Protein AF-A0A920PHB5-F1 (afdb_monomer)

Structure (mmCIF, N/CA/C/O backbone):
data_AF-A0A920PHB5-F1
#
_entry.id   AF-A0A920PHB5-F1
#
loop_
_atom_site.group_PDB
_atom_site.id
_atom_site.type_symbol
_atom_site.label_atom_id
_atom_site.label_alt_id
_atom_site.label_comp_id
_atom_site.label_asym_id
_atom_site.label_entity_id
_atom_site.label_seq_id
_atom_site.pdbx_PDB_ins_code
_atom_site.Cartn_x
_atom_site.Cartn_y
_atom_site.Cartn_z
_atom_site.occupancy
_atom_site.B_iso_or_equiv
_atom_site.auth_seq_id
_atom_site.auth_comp_id
_atom_site.auth_asym_id
_atom_site.auth_atom_id
_atom_site.pdbx_PDB_model_num
ATOM 1 N N . MET A 1 1 ? 15.169 2.223 1.334 1.00 72.50 1 MET A N 1
ATOM 2 C CA . MET A 1 1 ? 14.724 2.216 2.744 1.00 72.50 1 MET A CA 1
ATOM 3 C C . MET A 1 1 ? 14.924 0.821 3.294 1.00 72.50 1 MET A C 1
ATOM 5 O O . MET A 1 1 ? 14.685 -0.127 2.557 1.00 72.50 1 MET A O 1
ATOM 9 N N . ASP A 1 2 ? 15.399 0.707 4.528 1.00 89.69 2 ASP A N 1
ATOM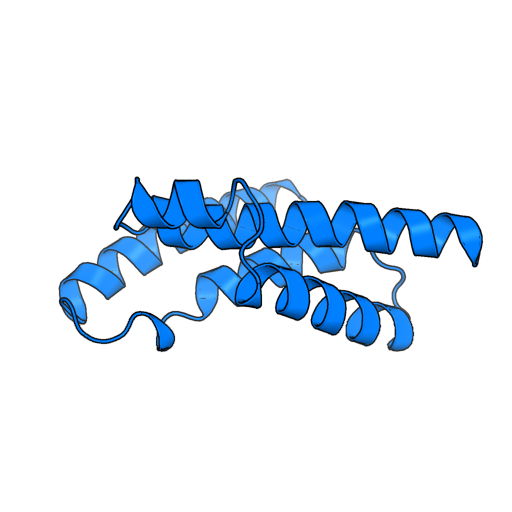 10 C CA . ASP A 1 2 ? 15.592 -0.584 5.184 1.00 89.69 2 ASP A CA 1
ATOM 11 C C . ASP A 1 2 ? 14.241 -1.293 5.427 1.00 89.69 2 ASP A C 1
ATOM 13 O O . ASP A 1 2 ? 13.251 -0.649 5.784 1.00 89.69 2 ASP A O 1
ATOM 17 N N . PHE A 1 3 ? 14.177 -2.605 5.181 1.00 89.12 3 PHE A N 1
ATOM 18 C CA . PHE A 1 3 ? 12.924 -3.368 5.263 1.00 89.12 3 PHE A CA 1
ATOM 19 C C . PHE A 1 3 ? 12.439 -3.544 6.709 1.00 89.12 3 PHE A C 1
ATOM 21 O O . PHE A 1 3 ? 11.234 -3.531 6.959 1.00 89.12 3 PHE A O 1
ATOM 28 N N . LEU A 1 4 ? 13.357 -3.639 7.678 1.00 92.69 4 LEU A N 1
ATOM 29 C CA . LEU A 1 4 ? 13.009 -3.706 9.097 1.00 92.69 4 LEU A CA 1
ATOM 30 C C . LEU A 1 4 ? 12.371 -2.391 9.553 1.00 92.69 4 LEU A C 1
ATOM 32 O O . LEU A 1 4 ? 11.370 -2.412 10.269 1.00 92.69 4 LEU A O 1
ATOM 36 N N . LEU A 1 5 ? 12.901 -1.255 9.087 1.00 93.19 5 LEU A N 1
ATOM 37 C CA . LEU A 1 5 ? 12.297 0.051 9.346 1.00 93.19 5 LEU A CA 1
ATOM 38 C C . LEU A 1 5 ? 10.863 0.130 8.801 1.00 93.19 5 LEU A C 1
ATOM 40 O O . LEU A 1 5 ? 9.985 0.641 9.487 1.00 93.19 5 LEU A O 1
ATOM 44 N N . LEU A 1 6 ? 10.600 -0.406 7.607 1.00 92.94 6 LEU A N 1
ATOM 45 C CA . LEU A 1 6 ? 9.253 -0.422 7.032 1.00 92.94 6 LEU A CA 1
ATOM 46 C C . LEU A 1 6 ? 8.275 -1.270 7.861 1.00 92.94 6 LEU A C 1
ATOM 48 O O . LEU A 1 6 ? 7.163 -0.822 8.131 1.00 92.94 6 LEU A O 1
ATOM 52 N N . ILE A 1 7 ? 8.688 -2.462 8.303 1.00 92.31 7 ILE A N 1
ATOM 53 C CA . ILE A 1 7 ? 7.867 -3.302 9.192 1.00 92.31 7 ILE A CA 1
ATOM 54 C C . ILE A 1 7 ? 7.570 -2.557 10.496 1.00 92.31 7 ILE A C 1
ATOM 56 O O . ILE A 1 7 ? 6.425 -2.531 10.946 1.00 92.31 7 ILE A O 1
ATOM 60 N N . LEU A 1 8 ? 8.582 -1.915 11.083 1.00 95.19 8 LEU A N 1
ATOM 61 C CA . LEU A 1 8 ? 8.410 -1.131 12.301 1.00 95.19 8 LEU A CA 1
ATOM 62 C C . LEU A 1 8 ? 7.421 0.022 12.089 1.00 95.19 8 LEU A C 1
ATOM 64 O O . LEU A 1 8 ? 6.540 0.227 12.920 1.00 95.19 8 LEU A O 1
ATOM 68 N N . LEU A 1 9 ? 7.520 0.738 10.968 1.00 94.94 9 LEU A N 1
ATOM 69 C CA . LEU A 1 9 ? 6.585 1.805 10.617 1.00 94.94 9 LEU A CA 1
ATOM 70 C C . LEU A 1 9 ? 5.159 1.283 10.411 1.00 94.94 9 LEU A C 1
ATOM 72 O O . LEU A 1 9 ? 4.232 1.934 10.871 1.00 94.94 9 LEU A O 1
ATOM 76 N N . LEU A 1 10 ? 4.962 0.106 9.808 1.00 93.50 10 LEU A N 1
ATOM 77 C CA . LEU A 1 10 ? 3.641 -0.532 9.701 1.00 93.50 10 LEU A CA 1
ATOM 78 C C . LEU A 1 10 ? 3.063 -0.890 11.079 1.00 93.50 10 LEU A C 1
ATOM 80 O O . LEU A 1 10 ? 1.879 -0.663 11.336 1.00 93.50 10 LEU A O 1
ATOM 84 N N . MET A 1 11 ? 3.891 -1.393 12.000 1.00 94.31 11 MET A N 1
ATOM 85 C CA . MET A 1 11 ? 3.467 -1.683 13.376 1.00 94.31 11 MET A CA 1
ATOM 86 C C . MET A 1 11 ? 3.089 -0.406 14.138 1.00 94.31 11 MET A C 1
ATOM 88 O O . MET A 1 11 ? 2.027 -0.348 14.760 1.00 94.31 11 MET A O 1
ATOM 92 N N . ILE A 1 12 ? 3.932 0.629 14.065 1.00 95.38 12 ILE A N 1
ATOM 93 C CA . ILE A 1 12 ? 3.673 1.932 14.691 1.00 95.38 12 ILE A CA 1
ATOM 94 C C . ILE A 1 12 ? 2.446 2.593 14.054 1.00 95.38 12 ILE A C 1
ATOM 96 O O . ILE A 1 12 ? 1.581 3.090 14.770 1.00 95.38 12 ILE A O 1
ATOM 100 N N . GLY A 1 13 ? 2.331 2.548 12.728 1.00 93.44 13 GLY A N 1
ATOM 101 C CA . GLY A 1 13 ? 1.195 3.060 11.968 1.00 93.44 13 GLY A CA 1
ATOM 102 C C . GLY A 1 13 ? -0.108 2.420 12.427 1.00 93.44 13 GLY A C 1
ATOM 103 O O . GLY A 1 13 ? -1.039 3.134 12.775 1.00 93.44 13 GLY A O 1
ATOM 104 N N . THR A 1 14 ? -0.136 1.094 12.586 1.00 93.56 14 THR A N 1
ATOM 105 C CA . THR A 1 14 ? -1.309 0.382 13.123 1.00 93.56 14 THR A CA 1
ATOM 106 C C . THR A 1 14 ? -1.709 0.898 14.510 1.00 93.56 14 THR A C 1
ATOM 108 O O . THR A 1 14 ? -2.894 1.075 14.794 1.00 93.56 14 THR A O 1
ATOM 111 N N . PHE A 1 15 ? -0.733 1.164 15.385 1.00 94.19 15 PHE A N 1
ATOM 112 C CA . PHE A 1 15 ? -1.001 1.741 16.703 1.00 94.19 15 PHE A CA 1
ATOM 113 C C . PHE A 1 15 ? -1.565 3.165 16.605 1.00 94.19 15 PHE A C 1
ATOM 115 O O . PHE A 1 15 ? -2.544 3.471 17.286 1.00 94.19 15 PHE A O 1
ATOM 122 N N . ILE A 1 16 ? -0.991 4.010 15.743 1.00 92.62 16 ILE A N 1
ATOM 123 C CA . ILE A 1 16 ? -1.455 5.384 15.509 1.00 92.62 16 ILE A CA 1
ATOM 124 C C . ILE A 1 16 ? -2.887 5.372 14.970 1.00 92.62 16 ILE A C 1
ATOM 126 O O . ILE A 1 16 ? -3.750 6.001 15.570 1.00 92.62 16 ILE A O 1
ATOM 130 N N . VAL A 1 17 ? -3.169 4.583 13.928 1.00 92.25 17 VAL A N 1
ATOM 131 C CA . VAL A 1 17 ? -4.517 4.403 13.363 1.00 92.25 17 VAL A CA 1
ATOM 132 C C . VAL A 1 17 ? -5.503 3.978 14.449 1.00 92.25 17 VAL A C 1
ATOM 134 O O . VAL A 1 17 ? -6.587 4.541 14.562 1.00 92.25 17 VAL A O 1
ATOM 137 N N . ASN A 1 18 ? -5.125 3.032 15.312 1.00 92.12 18 ASN A N 1
ATOM 138 C CA . ASN A 1 18 ? -5.985 2.580 16.405 1.00 92.12 18 ASN A CA 1
ATOM 139 C C . ASN A 1 18 ? -6.297 3.677 17.431 1.00 92.12 18 ASN A C 1
ATOM 141 O O . ASN A 1 18 ? -7.383 3.680 18.008 1.00 92.12 18 ASN A O 1
ATOM 145 N N . GLN A 1 19 ? -5.359 4.587 17.685 1.00 90.56 19 GLN A N 1
ATOM 146 C CA . GLN A 1 19 ? -5.591 5.742 18.550 1.00 90.56 19 GLN A CA 1
ATOM 147 C C . GLN A 1 19 ? -6.467 6.784 17.844 1.00 90.56 19 GLN A C 1
ATOM 149 O O . GLN A 1 19 ? -7.466 7.209 18.419 1.00 90.56 19 GLN A O 1
ATOM 154 N N . SER A 1 20 ? -6.184 7.094 16.577 1.00 89.56 20 SER A N 1
ATOM 155 C CA . SER A 1 20 ? -6.983 8.015 15.761 1.00 89.56 20 SER A CA 1
ATOM 156 C C . SER A 1 20 ? -8.441 7.569 15.633 1.00 89.56 20 SER A C 1
ATOM 158 O O . SER A 1 20 ? -9.341 8.382 15.807 1.00 89.56 20 SER A O 1
ATOM 160 N N . LEU A 1 21 ? -8.706 6.272 15.438 1.00 88.25 21 LEU A N 1
ATOM 161 C CA . LEU A 1 21 ? -10.072 5.731 15.384 1.00 88.25 21 LEU A CA 1
ATOM 162 C C . LEU A 1 21 ? -10.863 5.950 16.683 1.00 88.25 21 LEU A C 1
ATOM 164 O O . LEU A 1 21 ? -12.080 6.119 16.645 1.00 88.25 21 LEU A O 1
ATOM 168 N N . LYS A 1 22 ? -10.196 5.950 17.844 1.00 86.75 22 LYS A N 1
ATOM 169 C CA . LYS A 1 22 ? -10.855 6.221 19.133 1.00 86.75 22 LYS A CA 1
ATOM 170 C C . LYS A 1 22 ? -11.218 7.695 19.290 1.00 86.75 22 LYS A C 1
ATOM 172 O O . LYS A 1 22 ? -12.207 7.996 19.949 1.00 86.75 22 LYS A O 1
ATOM 177 N N . GLU A 1 23 ? -10.418 8.589 18.714 1.00 84.75 23 GLU A N 1
ATOM 178 C CA . GLU A 1 23 ? -10.596 10.042 18.808 1.00 84.75 23 GLU A CA 1
ATOM 179 C C . GLU A 1 23 ? -11.602 10.573 17.777 1.00 84.75 23 GLU A C 1
ATOM 181 O O . GLU A 1 23 ? -12.457 11.390 18.114 1.00 84.75 23 GLU A O 1
ATOM 186 N N . ILE A 1 24 ? -11.541 10.072 16.539 1.00 79.38 24 ILE A N 1
ATOM 187 C CA . ILE A 1 24 ? -12.419 10.471 15.424 1.00 79.38 24 ILE A CA 1
ATOM 188 C C . ILE A 1 24 ? -13.831 9.861 15.578 1.00 79.38 24 ILE A C 1
ATOM 190 O O . ILE A 1 24 ? -14.825 10.418 15.099 1.00 79.38 24 ILE A O 1
ATOM 194 N N . GLY A 1 25 ? -13.953 8.743 16.304 1.00 70.38 25 GLY A N 1
ATOM 195 C CA . GLY A 1 25 ? -15.200 7.988 16.433 1.00 70.38 25 GLY A CA 1
ATOM 196 C C . GLY A 1 25 ? -15.569 7.280 15.124 1.00 70.38 25 GLY A C 1
ATOM 197 O O . GLY A 1 25 ? -14.711 7.005 14.296 1.00 70.38 25 GLY A O 1
ATOM 198 N N . SER A 1 26 ? -16.854 6.981 14.899 1.00 61.66 26 SER A N 1
ATOM 199 C CA . SER A 1 26 ? -17.312 6.312 13.663 1.00 61.66 26 SER A CA 1
ATOM 200 C C . SER A 1 26 ? -17.429 7.249 12.448 1.00 61.66 26 SER A C 1
ATOM 202 O O . SER A 1 26 ? -18.164 6.931 11.510 1.00 61.66 26 SER A O 1
ATOM 204 N N . LYS A 1 27 ? -16.819 8.439 12.499 1.00 53.34 27 LYS A N 1
ATOM 205 C CA . LYS A 1 27 ? -16.779 9.368 11.364 1.00 53.34 27 LYS A CA 1
ATOM 206 C C . LYS A 1 27 ? -15.696 8.925 10.381 1.00 53.34 27 LYS A C 1
ATOM 208 O O . LYS A 1 27 ? -14.760 8.237 10.765 1.00 53.34 27 LYS A O 1
ATOM 213 N N . ASP A 1 28 ? -15.922 9.253 9.114 1.00 56.62 28 ASP A N 1
ATOM 214 C CA . ASP A 1 28 ? -15.264 8.688 7.934 1.00 56.62 28 ASP A CA 1
ATOM 215 C C . ASP A 1 28 ? -13.777 8.343 8.098 1.00 56.62 28 ASP A C 1
ATOM 217 O O . ASP A 1 28 ? -12.948 9.181 8.439 1.00 56.62 28 ASP A O 1
ATOM 221 N N . HIS A 1 29 ? -13.434 7.103 7.744 1.00 67.25 29 HIS A N 1
ATOM 222 C CA . HIS A 1 29 ? -12.065 6.579 7.767 1.00 67.25 29 HIS A CA 1
ATOM 223 C C . HIS A 1 29 ? -11.140 7.279 6.754 1.00 67.25 29 HIS A C 1
ATOM 225 O O . HIS A 1 29 ? -9.932 7.111 6.826 1.00 67.25 29 HIS A O 1
ATOM 231 N N . GLN A 1 30 ? -11.697 8.071 5.830 1.00 72.62 30 GLN A N 1
ATOM 232 C CA . GLN A 1 30 ? -10.974 8.726 4.732 1.00 72.62 30 GLN A CA 1
ATOM 233 C C . GLN A 1 30 ? -9.931 9.758 5.194 1.00 72.62 30 GLN A C 1
ATOM 235 O O . GLN A 1 30 ? -9.082 10.160 4.404 1.00 72.62 30 GLN A O 1
ATOM 240 N N . GLU A 1 31 ? -9.991 10.212 6.449 1.00 78.38 31 GLU A N 1
ATOM 241 C CA . GLU A 1 31 ? -8.988 11.125 7.018 1.00 78.38 31 GLU A CA 1
ATOM 242 C C . GLU A 1 31 ? -7.696 10.400 7.437 1.00 78.38 31 GLU A C 1
ATOM 244 O O . GLU A 1 31 ? -6.659 11.033 7.650 1.00 78.38 31 GLU A O 1
ATOM 249 N N . ILE A 1 32 ? -7.739 9.070 7.550 1.00 84.75 32 ILE A N 1
ATOM 250 C CA . ILE A 1 32 ? -6.583 8.237 7.865 1.00 84.75 32 ILE A CA 1
ATOM 251 C C . ILE A 1 32 ? -5.897 7.899 6.539 1.00 84.75 32 ILE A C 1
ATOM 253 O O . ILE A 1 32 ? -6.460 7.191 5.722 1.00 84.75 32 ILE A O 1
ATOM 257 N N . ILE A 1 33 ? -4.710 8.474 6.323 1.00 91.19 33 ILE A N 1
ATOM 258 C CA . ILE A 1 33 ? -3.918 8.319 5.080 1.00 91.19 33 ILE A CA 1
ATOM 259 C C . ILE A 1 33 ? -2.605 7.552 5.350 1.00 91.19 33 ILE A C 1
ATOM 261 O O . ILE A 1 33 ? -1.813 7.264 4.453 1.00 91.19 33 ILE A O 1
ATOM 265 N N . ILE A 1 34 ? -2.295 7.278 6.622 1.00 93.00 34 ILE A N 1
ATOM 266 C CA . ILE A 1 34 ? -1.007 6.686 7.013 1.00 93.00 34 ILE A CA 1
ATOM 267 C C . ILE A 1 34 ? -0.875 5.223 6.561 1.00 93.00 34 ILE A C 1
ATOM 269 O O . ILE A 1 34 ? 0.229 4.782 6.257 1.00 93.00 34 ILE A O 1
ATOM 273 N N . ASP A 1 35 ? -1.984 4.498 6.490 1.00 94.06 35 ASP A N 1
ATOM 274 C CA . ASP A 1 35 ? -2.135 3.196 5.838 1.00 94.06 35 ASP A CA 1
ATOM 275 C C . ASP A 1 35 ? -1.726 3.261 4.358 1.00 94.06 35 ASP A C 1
ATOM 277 O O . ASP A 1 35 ? -0.747 2.604 3.981 1.00 94.06 35 ASP A O 1
ATOM 281 N N . GLU A 1 36 ? -2.347 4.147 3.569 1.00 95.00 36 GLU A N 1
ATOM 282 C CA . GLU A 1 36 ? -2.070 4.289 2.132 1.00 95.00 36 GLU A CA 1
ATOM 283 C C . GLU A 1 36 ? -0.605 4.692 1.895 1.00 95.00 36 GLU A C 1
ATOM 285 O O . GLU A 1 36 ? 0.080 4.173 1.006 1.00 95.00 36 GLU A O 1
ATOM 290 N N . LEU A 1 37 ? -0.091 5.615 2.719 1.00 95.44 37 LEU A N 1
ATOM 291 C CA . LEU A 1 37 ? 1.289 6.093 2.649 1.00 95.44 37 LEU A CA 1
ATOM 292 C C . LEU A 1 37 ? 2.288 4.959 2.905 1.00 95.44 37 LEU A C 1
ATOM 294 O O . LEU A 1 37 ? 3.236 4.786 2.134 1.00 95.44 37 LEU A O 1
ATOM 298 N N . LEU A 1 38 ? 2.098 4.187 3.977 1.00 96.62 38 LEU A N 1
ATOM 299 C CA . LEU A 1 38 ? 3.008 3.100 4.338 1.00 96.62 38 LEU A CA 1
ATOM 300 C C . LEU A 1 38 ? 2.927 1.936 3.343 1.00 96.62 38 LEU A C 1
ATOM 302 O O . LEU A 1 38 ? 3.956 1.341 3.008 1.00 96.62 38 LEU A O 1
ATOM 306 N N . ALA A 1 39 ? 1.739 1.654 2.809 1.00 96.75 39 ALA A N 1
ATOM 307 C CA . ALA A 1 39 ? 1.543 0.694 1.732 1.00 96.75 39 ALA A CA 1
ATOM 308 C C . ALA A 1 39 ? 2.254 1.139 0.441 1.00 96.75 39 ALA A C 1
ATOM 310 O O . ALA A 1 39 ? 2.982 0.355 -0.172 1.00 96.75 39 ALA A O 1
ATOM 311 N N . MET A 1 40 ? 2.165 2.417 0.069 1.00 96.75 40 MET A N 1
ATOM 312 C CA . MET A 1 40 ? 2.910 2.960 -1.070 1.00 96.75 40 MET A CA 1
ATOM 313 C C . MET A 1 40 ? 4.426 2.958 -0.849 1.00 96.75 40 MET A C 1
ATOM 315 O O . MET A 1 40 ? 5.175 2.685 -1.788 1.00 96.75 40 MET A O 1
ATOM 319 N N . MET A 1 41 ? 4.902 3.185 0.379 1.00 96.06 41 MET A N 1
ATOM 320 C CA . MET A 1 41 ? 6.321 3.028 0.727 1.00 96.06 41 MET A CA 1
ATOM 321 C C . MET A 1 41 ? 6.795 1.576 0.567 1.00 96.06 41 MET A C 1
ATOM 323 O O . MET A 1 41 ? 7.931 1.350 0.140 1.00 96.06 41 MET A O 1
ATOM 327 N N . LEU A 1 42 ? 5.929 0.599 0.859 1.00 96.69 42 LEU A N 1
ATOM 328 C CA . LEU A 1 42 ? 6.186 -0.814 0.591 1.00 96.69 42 LEU A CA 1
ATOM 329 C C . LEU A 1 42 ? 6.294 -1.085 -0.916 1.00 96.69 42 LEU A C 1
ATOM 331 O O . LEU A 1 42 ? 7.279 -1.686 -1.341 1.00 96.69 42 LEU A O 1
ATOM 335 N N . VAL A 1 43 ? 5.359 -0.596 -1.741 1.00 97.25 43 VAL A N 1
ATOM 336 C CA . VAL A 1 43 ? 5.432 -0.755 -3.210 1.00 97.25 43 VAL A CA 1
ATOM 337 C C . VAL A 1 43 ? 6.688 -0.089 -3.780 1.00 97.25 43 VAL A C 1
ATOM 339 O O . VAL A 1 43 ? 7.390 -0.685 -4.600 1.00 97.25 43 VAL A O 1
ATOM 342 N N . ALA A 1 44 ? 7.016 1.116 -3.307 1.00 95.19 44 ALA A N 1
ATOM 343 C CA . ALA A 1 44 ? 8.167 1.890 -3.765 1.00 95.19 44 ALA A CA 1
ATOM 344 C C . ALA A 1 44 ? 9.515 1.182 -3.528 1.00 95.19 44 ALA A C 1
ATOM 346 O O . ALA A 1 44 ? 10.492 1.471 -4.214 1.00 95.19 44 ALA A O 1
ATOM 347 N N . HIS A 1 45 ? 9.586 0.227 -2.598 1.00 94.31 45 HIS A N 1
ATOM 348 C CA . HIS A 1 45 ? 10.792 -0.572 -2.381 1.00 94.31 45 HIS A CA 1
ATOM 349 C C . HIS A 1 45 ? 11.134 -1.490 -3.572 1.00 94.31 45 HIS A C 1
ATOM 351 O O . HIS A 1 45 ? 12.290 -1.870 -3.744 1.00 94.31 45 HIS A O 1
ATOM 357 N N . PHE A 1 46 ? 10.152 -1.849 -4.407 1.00 95.12 46 PHE A N 1
ATOM 358 C CA . PHE A 1 46 ? 10.316 -2.835 -5.485 1.00 95.12 46 PHE A CA 1
ATOM 359 C C . PHE A 1 46 ? 10.458 -2.221 -6.880 1.00 95.12 46 PHE A C 1
ATOM 361 O O . PHE A 1 46 ? 10.714 -2.946 -7.857 1.00 95.12 46 PHE A O 1
ATOM 368 N N . ILE A 1 47 ? 10.302 -0.901 -6.980 1.00 95.56 47 ILE A N 1
ATOM 369 C CA . ILE A 1 47 ? 10.332 -0.184 -8.249 1.00 95.56 47 ILE A CA 1
ATOM 370 C C . ILE A 1 47 ? 11.711 0.422 -8.538 1.00 95.56 47 ILE A C 1
ATOM 372 O O . ILE A 1 47 ? 12.429 0.806 -7.615 1.00 95.56 47 ILE A O 1
ATOM 376 N N . PRO A 1 48 ? 12.089 0.538 -9.819 1.00 94.94 48 PRO A N 1
ATOM 377 C CA . PRO A 1 48 ? 13.247 1.321 -10.231 1.00 94.94 48 PRO A CA 1
ATOM 378 C C . PRO A 1 48 ? 13.070 2.829 -9.928 1.00 94.94 48 PRO A C 1
ATOM 380 O O . PRO A 1 48 ? 11.931 3.300 -9.843 1.00 94.94 48 PRO A O 1
ATOM 383 N N . PRO A 1 49 ? 14.163 3.602 -9.756 1.00 93.56 49 PRO A N 1
ATOM 384 C CA . PRO A 1 49 ? 14.116 4.993 -9.287 1.00 93.56 49 PRO A CA 1
ATOM 385 C C . PRO A 1 49 ? 13.620 6.022 -10.326 1.00 93.56 49 PRO A C 1
ATOM 387 O O . PRO A 1 49 ? 13.708 7.227 -10.093 1.00 93.56 49 PRO A O 1
ATOM 390 N N . GLU A 1 50 ? 13.104 5.597 -11.478 1.00 95.19 50 GLU A N 1
ATOM 391 C CA . GLU A 1 50 ? 12.584 6.482 -12.516 1.00 95.19 50 GLU A CA 1
ATOM 392 C C . GLU A 1 50 ? 11.118 6.891 -12.263 1.00 95.19 50 GLU A C 1
ATOM 394 O O . GLU A 1 50 ? 10.276 6.039 -11.958 1.00 95.19 50 GLU A O 1
ATOM 399 N N . PRO A 1 51 ? 10.740 8.162 -12.521 1.00 95.94 51 PRO A N 1
ATOM 400 C CA . PRO A 1 51 ? 9.386 8.667 -12.260 1.00 95.94 51 PRO A CA 1
ATOM 401 C C . PRO A 1 51 ? 8.252 7.863 -12.911 1.00 95.94 51 PRO A C 1
ATOM 403 O O . PRO A 1 51 ? 7.171 7.739 -12.339 1.00 95.94 51 PRO A O 1
ATOM 406 N N . LYS A 1 52 ? 8.497 7.271 -14.089 1.00 96.56 52 LYS A N 1
ATOM 407 C CA . LYS A 1 52 ? 7.514 6.430 -14.792 1.00 96.56 52 LYS A CA 1
ATOM 408 C C . LYS A 1 52 ? 7.042 5.246 -13.942 1.00 96.56 52 LYS A C 1
ATOM 410 O O . LYS A 1 52 ? 5.859 4.916 -13.964 1.00 96.56 52 LYS A O 1
ATOM 415 N N . TRP A 1 53 ? 7.946 4.636 -13.174 1.00 97.06 53 TRP A N 1
ATOM 416 C CA . TRP A 1 53 ? 7.629 3.489 -12.330 1.00 97.06 53 TRP A CA 1
ATOM 417 C C . TRP A 1 53 ? 6.874 3.908 -11.075 1.00 97.06 53 TRP A C 1
ATOM 419 O O . TRP A 1 53 ? 5.968 3.193 -10.660 1.00 97.06 53 TRP A O 1
ATOM 429 N N . ALA A 1 54 ? 7.180 5.085 -10.522 1.00 96.81 54 ALA A N 1
ATOM 430 C CA . ALA A 1 54 ? 6.431 5.652 -9.40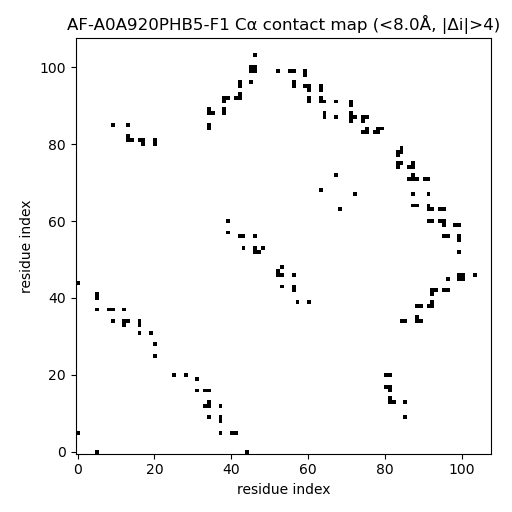3 1.00 96.81 54 ALA A CA 1
ATOM 431 C C . ALA A 1 54 ? 4.976 5.958 -9.794 1.00 96.81 54 ALA A C 1
ATOM 433 O O . ALA A 1 54 ? 4.055 5.578 -9.075 1.00 96.81 54 ALA A O 1
ATOM 434 N N . ILE A 1 55 ? 4.760 6.569 -10.965 1.00 97.69 55 ILE A N 1
ATOM 435 C CA . ILE A 1 55 ? 3.414 6.844 -11.491 1.00 97.69 55 ILE A CA 1
ATOM 436 C C . ILE A 1 55 ? 2.661 5.533 -11.751 1.00 97.69 55 ILE A C 1
ATOM 438 O O . ILE A 1 55 ? 1.517 5.388 -11.327 1.00 97.69 55 ILE A O 1
ATOM 442 N N . ALA A 1 56 ? 3.299 4.561 -12.410 1.00 97.62 56 ALA A N 1
ATOM 443 C CA . ALA A 1 56 ? 2.679 3.266 -12.677 1.00 97.62 56 ALA A CA 1
ATOM 444 C C . ALA A 1 56 ? 2.303 2.530 -11.380 1.00 97.62 56 ALA A C 1
ATOM 446 O O . ALA A 1 56 ? 1.179 2.050 -11.254 1.00 97.62 56 ALA A O 1
ATOM 447 N N . ALA A 1 57 ? 3.209 2.491 -10.400 1.00 97.81 57 ALA A N 1
ATOM 448 C CA . ALA A 1 57 ? 2.960 1.889 -9.095 1.00 97.81 57 ALA A CA 1
ATOM 449 C C . ALA A 1 57 ? 1.793 2.557 -8.364 1.00 97.81 57 ALA A C 1
ATOM 451 O O . ALA A 1 57 ? 0.923 1.854 -7.860 1.00 97.81 57 ALA A O 1
ATOM 452 N N . PHE A 1 58 ? 1.737 3.892 -8.362 1.00 97.81 58 PHE A N 1
ATOM 453 C CA . PHE A 1 58 ? 0.637 4.643 -7.761 1.00 97.81 58 PHE A CA 1
ATOM 454 C C . PHE A 1 58 ? -0.712 4.304 -8.406 1.00 97.81 58 PHE A C 1
ATOM 456 O O . PHE A 1 58 ? -1.679 4.030 -7.699 1.00 97.81 58 PHE A O 1
ATOM 463 N N . LEU A 1 59 ? -0.781 4.278 -9.741 1.00 98.31 59 LEU A N 1
ATOM 464 C CA . LEU A 1 59 ? -2.021 3.967 -10.458 1.00 98.31 59 LEU A CA 1
ATOM 465 C C . LEU A 1 59 ? -2.486 2.527 -10.217 1.00 98.31 59 LEU A C 1
ATOM 467 O O . LEU A 1 59 ? -3.675 2.292 -10.013 1.00 98.31 59 LEU A O 1
ATOM 471 N N . ILE A 1 60 ? -1.558 1.567 -10.218 1.00 98.25 60 ILE A N 1
ATOM 472 C CA . ILE A 1 60 ? -1.864 0.154 -9.965 1.00 98.25 60 ILE A CA 1
ATOM 473 C C . ILE A 1 60 ? -2.323 -0.047 -8.516 1.00 98.25 60 ILE A C 1
ATOM 475 O O . ILE A 1 60 ? -3.322 -0.726 -8.284 1.00 98.25 60 ILE A O 1
ATOM 479 N N . PHE A 1 61 ? -1.638 0.573 -7.554 1.00 98.31 61 PHE A N 1
ATOM 480 C CA . PHE A 1 61 ? -2.040 0.540 -6.151 1.00 98.31 61 PHE A CA 1
ATOM 481 C C . PHE A 1 61 ? -3.434 1.111 -5.955 1.00 98.31 61 PHE A C 1
ATOM 483 O O . PHE A 1 61 ? -4.304 0.415 -5.435 1.00 98.31 61 PHE A O 1
ATOM 490 N N . ARG A 1 62 ? -3.687 2.317 -6.474 1.00 97.12 62 ARG A N 1
ATOM 491 C CA . ARG A 1 62 ? -5.010 2.939 -6.399 1.00 97.12 62 ARG A CA 1
ATOM 492 C C . ARG A 1 62 ? -6.094 2.101 -7.051 1.00 97.12 62 ARG A C 1
ATOM 494 O O . ARG A 1 62 ? -7.204 2.042 -6.535 1.00 97.12 62 ARG A O 1
ATOM 501 N N . PHE A 1 63 ? -5.791 1.423 -8.154 1.00 98.06 63 PHE A N 1
ATOM 502 C CA . PHE A 1 63 ? -6.737 0.490 -8.749 1.00 98.06 63 PHE A CA 1
ATOM 503 C C . PHE A 1 63 ? -7.135 -0.624 -7.765 1.00 98.06 63 PHE A C 1
ATOM 505 O O . PHE A 1 63 ? -8.325 -0.897 -7.620 1.00 98.06 63 PHE A O 1
ATOM 512 N N . PHE A 1 64 ? -6.180 -1.249 -7.069 1.00 97.88 64 PHE A N 1
ATOM 513 C CA . PHE A 1 64 ? -6.472 -2.336 -6.129 1.00 97.88 64 PHE A CA 1
ATOM 514 C C . PHE A 1 64 ? -7.125 -1.871 -4.826 1.00 97.88 64 PHE A C 1
ATOM 516 O O . PHE A 1 64 ? -8.047 -2.541 -4.357 1.00 97.88 64 PHE A O 1
ATOM 523 N N . ASP A 1 65 ? -6.692 -0.735 -4.289 1.00 95.50 65 ASP A N 1
ATOM 524 C CA . ASP A 1 65 ? -7.287 -0.094 -3.115 1.00 95.50 65 ASP A CA 1
ATOM 525 C C . ASP A 1 65 ? -8.761 0.293 -3.371 1.00 95.50 65 ASP A C 1
ATOM 527 O O . ASP A 1 65 ? -9.654 -0.063 -2.604 1.00 95.50 65 ASP A O 1
ATOM 531 N N . ILE A 1 66 ? -9.078 0.873 -4.535 1.00 95.31 66 ILE A N 1
ATOM 532 C CA . ILE A 1 66 ? -10.464 1.225 -4.890 1.00 95.31 66 ILE A CA 1
ATOM 533 C C . ILE A 1 66 ? -11.300 -0.020 -5.222 1.00 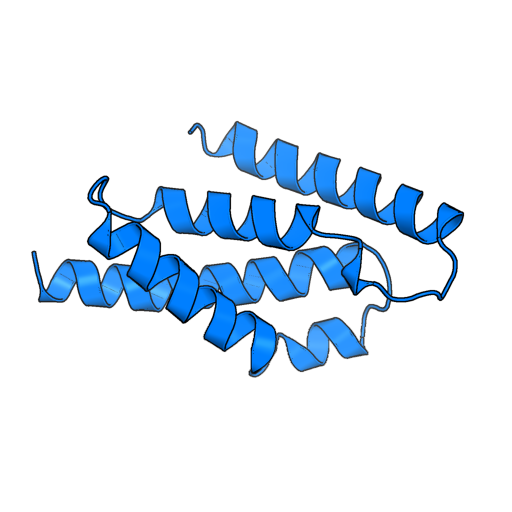95.31 66 ILE A C 1
ATOM 535 O O . ILE A 1 66 ? -12.446 -0.151 -4.783 1.00 95.31 66 ILE A O 1
ATOM 539 N N . ALA A 1 67 ? -10.766 -0.945 -6.026 1.00 97.12 67 ALA A N 1
ATOM 540 C CA . ALA A 1 67 ? -11.527 -2.105 -6.492 1.00 97.12 67 ALA A CA 1
ATOM 541 C C . ALA A 1 67 ? -11.775 -3.142 -5.383 1.00 97.12 67 ALA A C 1
ATOM 543 O O . ALA A 1 67 ? -12.757 -3.890 -5.445 1.00 97.12 67 ALA A O 1
ATOM 544 N N . LYS A 1 68 ? -10.877 -3.216 -4.392 1.00 95.00 68 LYS A N 1
ATOM 545 C CA . LYS A 1 68 ? -10.862 -4.199 -3.298 1.00 95.00 68 LYS A CA 1
ATOM 546 C C . LYS A 1 68 ? -11.174 -5.634 -3.769 1.00 95.00 68 LYS A C 1
ATOM 548 O O . LYS A 1 68 ? -12.126 -6.248 -3.272 1.00 95.00 68 LYS A O 1
ATOM 553 N N . PRO A 1 69 ? -10.417 -6.217 -4.725 1.00 96.38 69 PRO A N 1
ATOM 554 C CA . PRO A 1 69 ? -10.599 -7.618 -5.106 1.00 96.38 69 PRO A CA 1
ATOM 555 C C . PRO A 1 69 ? -10.408 -8.562 -3.912 1.00 96.38 69 PRO A C 1
ATOM 557 O O . PRO A 1 69 ? -9.828 -8.204 -2.887 1.00 96.38 69 PRO A O 1
ATOM 560 N N . TYR A 1 70 ? -10.909 -9.792 -4.021 1.00 95.50 70 TYR A N 1
ATOM 561 C CA . TYR A 1 70 ? -10.698 -10.797 -2.977 1.00 95.50 70 TYR A CA 1
ATOM 562 C C . TYR A 1 70 ? -9.191 -11.002 -2.721 1.00 95.50 70 TYR A C 1
ATOM 564 O O . TYR A 1 70 ? -8.482 -11.207 -3.702 1.00 95.50 70 TYR A O 1
ATOM 572 N N . PRO A 1 71 ? -8.711 -11.011 -1.455 1.00 95.19 71 PRO A N 1
ATOM 573 C CA . PRO A 1 71 ? -9.463 -11.009 -0.201 1.00 95.19 71 PRO A CA 1
ATOM 574 C C . PRO A 1 71 ? -9.593 -9.633 0.477 1.00 95.19 71 PRO A C 1
ATOM 576 O O . PRO A 1 71 ? -10.133 -9.592 1.579 1.00 95.19 71 PRO A O 1
ATOM 579 N N . ILE A 1 72 ? -9.168 -8.528 -0.146 1.00 95.50 72 ILE A N 1
ATOM 580 C CA . ILE A 1 72 ? -9.180 -7.164 0.429 1.00 95.50 72 ILE A CA 1
ATOM 581 C C . ILE A 1 72 ? -10.572 -6.830 0.984 1.00 95.50 72 ILE A C 1
ATOM 583 O O . ILE A 1 72 ? -10.744 -6.586 2.175 1.00 95.50 72 ILE A O 1
ATOM 587 N N . LYS A 1 73 ? -11.616 -6.986 0.160 1.00 94.06 73 LYS A N 1
ATOM 588 C CA . LYS A 1 73 ? -13.011 -6.754 0.578 1.00 94.06 73 LYS A CA 1
ATOM 589 C C . LYS A 1 73 ? -13.514 -7.709 1.663 1.00 94.06 73 LYS A C 1
ATOM 591 O O . LYS A 1 73 ? -14.480 -7.397 2.355 1.00 94.06 73 LYS A O 1
ATOM 596 N N . LYS A 1 74 ? -12.916 -8.896 1.804 1.00 94.56 74 LYS A N 1
ATOM 597 C CA . LYS A 1 74 ? -13.256 -9.830 2.888 1.00 94.56 74 LYS A CA 1
ATOM 598 C C . LYS A 1 74 ? -12.611 -9.375 4.198 1.00 94.56 74 LYS A C 1
ATOM 600 O O . LYS A 1 74 ? -13.287 -9.401 5.220 1.00 94.56 74 LYS A O 1
ATOM 605 N N . ILE A 1 75 ? -11.349 -8.949 4.158 1.00 93.06 75 ILE A N 1
ATOM 606 C CA . ILE A 1 75 ? -10.611 -8.414 5.310 1.00 93.06 75 ILE A CA 1
ATOM 607 C C . ILE A 1 75 ? -11.320 -7.173 5.850 1.00 93.06 75 ILE A C 1
ATOM 609 O O . ILE A 1 75 ? -11.702 -7.181 7.018 1.00 93.06 75 ILE A O 1
ATOM 613 N N . ASP A 1 76 ? -11.613 -6.200 4.981 1.00 90.25 76 ASP A N 1
ATOM 614 C CA . ASP A 1 76 ? -12.349 -4.982 5.346 1.00 90.25 76 ASP A CA 1
ATOM 615 C C . ASP A 1 76 ? -13.684 -5.307 6.043 1.00 90.25 76 ASP A C 1
ATOM 617 O O . ASP A 1 76 ? -14.058 -4.687 7.035 1.00 90.25 76 ASP A O 1
ATOM 621 N N . LYS A 1 77 ? -14.422 -6.318 5.568 1.00 91.00 77 LYS A N 1
ATOM 622 C CA . LYS A 1 77 ? -15.699 -6.717 6.182 1.00 91.00 77 LYS A CA 1
ATOM 623 C C . LYS A 1 77 ? -15.548 -7.442 7.518 1.00 91.00 77 LYS A C 1
ATOM 625 O O . LYS A 1 77 ? -16.428 -7.301 8.362 1.00 91.00 77 LYS A O 1
ATOM 630 N N . MET A 1 78 ? -14.501 -8.248 7.689 1.00 93.00 78 MET A N 1
ATOM 631 C CA . MET A 1 78 ? -14.285 -9.034 8.911 1.00 93.00 78 MET A CA 1
ATOM 632 C C . MET A 1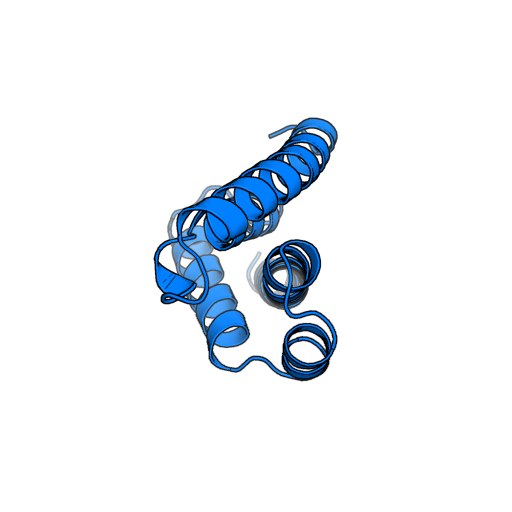 78 ? -13.684 -8.194 10.041 1.00 93.00 78 MET A C 1
ATOM 634 O O . MET A 1 78 ? -13.998 -8.434 11.204 1.00 93.00 78 MET A O 1
ATOM 638 N N . TYR A 1 79 ? -12.842 -7.217 9.708 1.00 90.69 79 TYR A N 1
ATOM 639 C CA . TYR A 1 79 ? -12.097 -6.422 10.676 1.00 90.69 79 TYR A CA 1
ATOM 640 C C . TYR A 1 79 ? -12.416 -4.936 10.498 1.00 90.69 79 TYR A C 1
ATOM 642 O O . TYR A 1 79 ? -11.859 -4.267 9.639 1.00 90.69 79 TYR A O 1
ATOM 650 N N . LYS A 1 80 ? -13.301 -4.401 11.345 1.00 87.50 80 LYS A N 1
ATOM 651 C CA . LYS A 1 80 ? -13.663 -2.970 11.383 1.00 87.50 80 LYS A CA 1
ATOM 652 C C . LYS A 1 80 ? -12.846 -2.193 12.418 1.00 87.50 80 LYS A C 1
ATOM 654 O O . LYS A 1 80 ? -13.385 -1.453 13.231 1.00 87.50 80 LYS A O 1
ATOM 659 N N . ASN A 1 81 ? -11.542 -2.443 12.441 1.00 89.12 81 ASN A N 1
ATOM 660 C CA . ASN A 1 81 ? -10.584 -1.840 13.365 1.00 89.12 81 ASN A CA 1
ATOM 661 C C . ASN A 1 81 ? -9.295 -1.461 12.616 1.00 89.12 81 ASN A C 1
ATOM 663 O O . ASN A 1 81 ? -9.166 -1.739 11.426 1.00 89.12 81 ASN A O 1
ATOM 667 N N . ALA A 1 82 ? -8.320 -0.882 13.321 1.00 91.00 82 ALA A N 1
ATOM 668 C CA . ALA A 1 82 ? -7.047 -0.464 12.728 1.00 91.00 82 ALA A CA 1
ATOM 669 C C . ALA A 1 82 ? -6.307 -1.582 11.984 1.00 91.00 82 ALA A C 1
ATOM 671 O O . ALA A 1 82 ? -5.649 -1.325 10.986 1.00 91.00 82 ALA A O 1
ATOM 672 N N . PHE A 1 83 ? -6.421 -2.829 12.448 1.00 92.00 83 PHE A N 1
ATOM 673 C CA . PHE A 1 83 ? -5.805 -3.955 11.756 1.00 92.00 83 PHE A CA 1
ATOM 674 C C . PHE A 1 83 ? -6.432 -4.178 10.377 1.00 92.00 83 PHE A C 1
ATOM 676 O O . PHE A 1 83 ? -5.703 -4.414 9.424 1.00 92.00 83 PHE A O 1
ATOM 683 N N . GLY A 1 84 ? -7.759 -4.083 10.261 1.00 92.06 84 GLY A N 1
ATOM 684 C CA . GLY A 1 84 ? -8.449 -4.220 8.976 1.00 92.06 84 GLY A CA 1
ATOM 685 C C . GLY A 1 84 ? -8.044 -3.151 7.964 1.00 92.06 84 GLY A C 1
ATOM 686 O O . GLY A 1 84 ? -7.783 -3.505 6.821 1.00 92.06 84 GLY A O 1
ATOM 687 N N . ILE A 1 85 ? -7.928 -1.902 8.426 1.00 92.38 85 ILE A N 1
ATOM 688 C CA . ILE A 1 85 ? -7.510 -0.723 7.641 1.00 92.38 85 ILE A CA 1
ATOM 689 C C . ILE A 1 85 ? -6.045 -0.818 7.196 1.00 92.38 85 ILE A C 1
ATOM 691 O O . ILE A 1 85 ? -5.675 -0.439 6.103 1.00 92.38 85 ILE A O 1
ATOM 695 N N . MET A 1 86 ? -5.158 -1.342 8.038 1.00 95.12 86 MET A N 1
ATOM 696 C CA . MET A 1 86 ? -3.765 -1.521 7.616 1.00 95.12 86 MET A CA 1
ATOM 697 C C . MET A 1 86 ? -3.620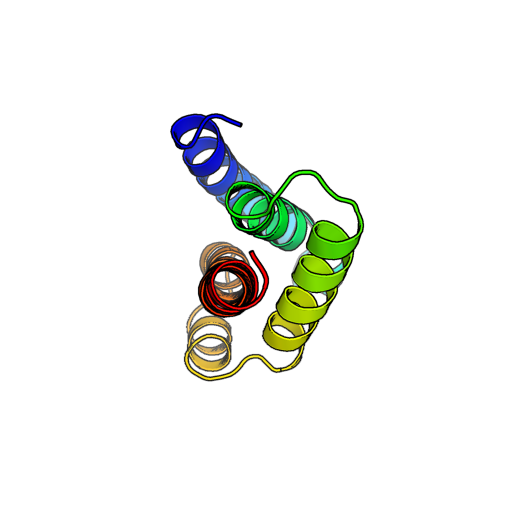 -2.734 6.687 1.00 95.12 86 MET A C 1
ATOM 699 O O . MET A 1 86 ? -2.794 -2.749 5.775 1.00 95.12 86 MET A O 1
ATOM 703 N N . ALA A 1 87 ? -4.381 -3.801 6.942 1.00 94.75 87 ALA A N 1
ATOM 704 C CA . ALA A 1 87 ? -4.251 -5.054 6.215 1.00 94.75 87 ALA A CA 1
ATOM 705 C C . ALA A 1 87 ? -4.843 -4.989 4.802 1.00 94.75 87 ALA A C 1
ATOM 707 O O . ALA A 1 87 ? -4.307 -5.650 3.911 1.00 94.75 87 ALA A O 1
ATOM 708 N N . ASP A 1 88 ? -5.933 -4.252 4.581 1.00 94.94 88 ASP A N 1
ATOM 709 C CA . ASP A 1 88 ? -6.539 -4.141 3.254 1.00 94.94 88 ASP A CA 1
ATOM 710 C C . ASP A 1 88 ? -5.593 -3.419 2.269 1.00 94.94 88 ASP A C 1
ATOM 712 O O . ASP A 1 88 ? -5.330 -3.957 1.187 1.00 94.94 88 ASP A O 1
ATOM 716 N N . ASP A 1 89 ? -4.948 -2.339 2.707 1.00 96.00 89 ASP A N 1
ATOM 717 C CA . ASP A 1 89 ? -3.920 -1.601 1.968 1.00 96.00 89 ASP A CA 1
ATOM 718 C C . ASP A 1 89 ? -2.612 -2.374 1.772 1.00 96.00 89 ASP A C 1
ATOM 720 O O . ASP A 1 89 ? -2.033 -2.376 0.681 1.00 96.00 89 ASP A O 1
ATOM 724 N N . VAL A 1 90 ? -2.144 -3.115 2.784 1.00 96.94 90 VAL A N 1
ATOM 725 C CA . VAL A 1 90 ? -0.973 -3.996 2.621 1.00 96.94 90 VAL A CA 1
ATOM 726 C C . VAL A 1 90 ? -1.240 -5.072 1.564 1.00 96.94 90 VAL A C 1
ATOM 728 O O . VAL A 1 90 ? -0.357 -5.382 0.761 1.00 96.94 90 VAL A O 1
ATOM 731 N N . VAL A 1 91 ? -2.451 -5.632 1.506 1.00 97.81 91 VAL A N 1
ATOM 732 C CA 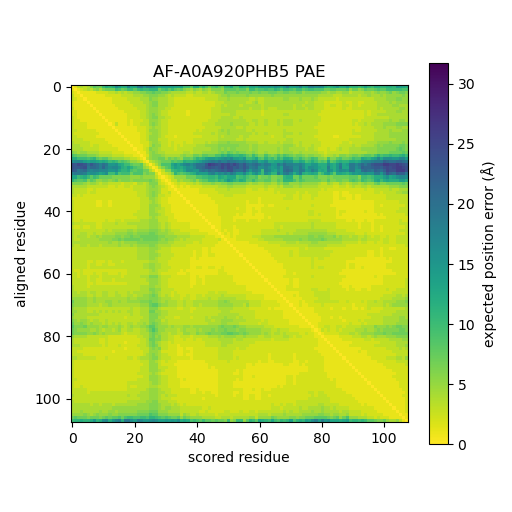. VAL A 1 91 ? -2.805 -6.609 0.465 1.00 97.81 91 VAL A CA 1
ATOM 733 C C . VAL A 1 91 ? -2.898 -5.941 -0.913 1.00 97.81 91 VAL A C 1
ATOM 735 O O . VAL A 1 91 ? -2.403 -6.514 -1.888 1.00 97.81 91 VAL A O 1
ATOM 738 N N . ALA A 1 92 ? -3.439 -4.722 -1.009 1.00 97.94 92 ALA A N 1
ATOM 739 C CA . ALA A 1 92 ? -3.409 -3.934 -2.244 1.00 97.94 92 ALA A CA 1
ATOM 740 C C . ALA A 1 92 ? -1.967 -3.645 -2.713 1.00 97.94 92 ALA A C 1
ATOM 742 O O . ALA A 1 92 ? -1.648 -3.790 -3.900 1.00 97.94 92 ALA A O 1
ATOM 743 N N . ALA A 1 93 ? -1.057 -3.328 -1.788 1.00 97.94 93 ALA A N 1
ATOM 744 C CA . ALA A 1 93 ? 0.365 -3.153 -2.071 1.00 97.94 93 ALA A CA 1
ATOM 745 C C . ALA A 1 93 ? 1.022 -4.445 -2.573 1.00 97.94 93 ALA A C 1
ATOM 747 O O . ALA A 1 93 ? 1.773 -4.403 -3.546 1.00 97.94 93 ALA A O 1
ATOM 748 N N . ILE A 1 94 ? 0.708 -5.605 -1.987 1.00 98.19 94 ILE A N 1
ATOM 749 C CA . ILE A 1 94 ? 1.223 -6.902 -2.458 1.00 98.19 94 ILE A CA 1
ATOM 750 C C . ILE A 1 94 ? 0.794 -7.167 -3.907 1.00 98.19 94 ILE A C 1
ATOM 752 O O . ILE A 1 94 ? 1.627 -7.546 -4.733 1.00 98.19 94 ILE A O 1
ATOM 756 N N . TYR A 1 95 ? -0.473 -6.925 -4.254 1.00 98.31 95 TYR A N 1
ATOM 757 C CA . TYR A 1 95 ? -0.939 -7.047 -5.641 1.00 98.31 95 TYR A CA 1
ATOM 758 C C . TYR A 1 95 ? -0.207 -6.102 -6.581 1.00 98.31 95 TYR A C 1
ATOM 760 O O . TYR A 1 95 ? 0.235 -6.507 -7.658 1.00 98.31 95 TYR A O 1
ATOM 768 N N . SER A 1 96 ? 0.008 -4.871 -6.136 1.00 98.31 96 SER A N 1
ATOM 769 C CA . SER A 1 96 ? 0.751 -3.871 -6.895 1.00 98.31 96 SER A CA 1
ATOM 770 C C . SER A 1 96 ? 2.196 -4.288 -7.134 1.00 98.31 96 SER A C 1
ATOM 772 O O . SER A 1 96 ? 2.682 -4.177 -8.257 1.00 98.31 96 SER A O 1
ATOM 774 N N . ILE A 1 97 ? 2.865 -4.835 -6.115 1.00 98.12 97 ILE A N 1
ATOM 775 C CA . ILE A 1 97 ? 4.239 -5.340 -6.203 1.00 98.12 97 ILE A CA 1
ATOM 776 C C . ILE A 1 97 ? 4.340 -6.477 -7.216 1.00 98.12 97 ILE A C 1
ATOM 778 O O . ILE A 1 97 ? 5.273 -6.490 -8.019 1.00 98.12 97 ILE A O 1
ATOM 782 N N . ILE A 1 98 ? 3.393 -7.417 -7.207 1.00 98.25 98 ILE A N 1
ATOM 783 C CA . ILE A 1 98 ? 3.383 -8.537 -8.154 1.00 98.25 98 ILE A CA 1
ATOM 784 C C . ILE A 1 98 ? 3.281 -8.010 -9.590 1.00 98.25 98 ILE A C 1
ATOM 786 O O . ILE A 1 98 ? 4.106 -8.363 -10.434 1.00 98.25 98 ILE A O 1
ATOM 790 N N . ILE A 1 99 ? 2.319 -7.122 -9.860 1.00 97.94 99 ILE A N 1
ATOM 791 C CA . ILE A 1 99 ? 2.105 -6.577 -11.206 1.00 97.94 99 ILE A CA 1
ATOM 792 C C . ILE A 1 99 ? 3.281 -5.703 -11.652 1.00 97.94 99 ILE A C 1
ATOM 794 O O . ILE A 1 99 ? 3.788 -5.883 -12.758 1.00 97.94 99 ILE A O 1
ATOM 798 N N . ILE A 1 100 ? 3.763 -4.788 -10.806 1.00 97.06 100 ILE A N 1
ATOM 799 C CA . ILE A 1 100 ? 4.859 -3.886 -11.179 1.00 97.06 100 ILE A CA 1
ATOM 800 C C . ILE A 1 100 ? 6.172 -4.648 -11.373 1.00 97.06 100 ILE A C 1
ATOM 802 O O . ILE A 1 100 ? 6.945 -4.317 -12.268 1.00 97.06 100 ILE A O 1
ATOM 806 N N . SER A 1 101 ? 6.409 -5.704 -10.589 1.00 96.75 101 SER A N 1
ATOM 807 C CA . SER A 1 101 ? 7.593 -6.552 -10.745 1.00 96.75 101 SER A CA 1
ATOM 808 C C . SER A 1 101 ? 7.534 -7.359 -12.039 1.00 96.75 101 SER A C 1
ATOM 810 O O . SER A 1 101 ? 8.552 -7.473 -12.718 1.00 96.75 101 SER A O 1
ATOM 812 N N . ALA A 1 102 ? 6.353 -7.863 -12.415 1.00 96.81 102 ALA A N 1
ATOM 813 C CA . ALA A 1 102 ? 6.151 -8.524 -13.702 1.00 96.81 102 ALA A CA 1
ATOM 814 C C . ALA A 1 102 ? 6.375 -7.556 -14.876 1.00 96.81 102 ALA A C 1
ATOM 816 O O . ALA A 1 102 ? 7.103 -7.882 -15.808 1.00 96.81 102 ALA A O 1
ATOM 817 N N . LEU A 1 103 ? 5.825 -6.338 -14.809 1.00 95.69 103 LEU A N 1
ATOM 818 C CA . LEU A 1 103 ? 6.056 -5.302 -15.821 1.00 95.69 103 LEU A CA 1
ATOM 819 C C . LEU A 1 103 ? 7.536 -4.923 -15.923 1.00 95.69 103 LEU A C 1
ATOM 821 O O . LEU A 1 103 ? 8.055 -4.789 -17.027 1.00 95.69 103 LEU A O 1
ATOM 825 N N . LYS A 1 104 ? 8.223 -4.777 -14.785 1.00 94.88 104 LYS A N 1
ATOM 826 C CA . LYS A 1 104 ? 9.664 -4.505 -14.727 1.00 94.88 104 LYS A CA 1
ATOM 827 C C . LYS A 1 104 ? 10.457 -5.575 -15.461 1.00 94.88 104 LYS A C 1
ATOM 829 O O . LYS A 1 104 ? 11.261 -5.222 -16.306 1.00 94.88 104 LYS A O 1
ATOM 834 N N . TYR A 1 105 ? 10.182 -6.843 -15.170 1.00 94.94 105 TYR A N 1
ATOM 835 C CA . TYR A 1 105 ? 10.857 -7.978 -15.798 1.00 94.94 105 TYR A CA 1
ATOM 836 C C . TYR A 1 105 ? 10.606 -8.082 -17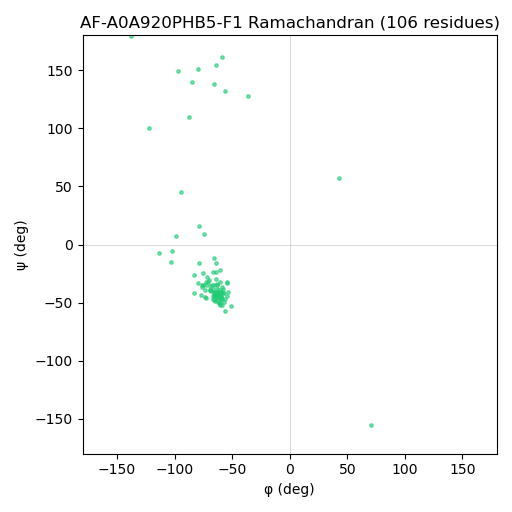.314 1.00 94.94 105 TYR A C 1
ATOM 838 O O . TYR A 1 105 ? 11.441 -8.600 -18.043 1.00 94.94 105 TYR A O 1
ATOM 846 N N . LEU A 1 106 ? 9.451 -7.618 -17.802 1.00 95.50 106 LEU A N 1
ATOM 847 C CA . LEU A 1 106 ? 9.119 -7.650 -19.232 1.00 95.50 106 LEU A CA 1
ATOM 848 C C . LEU A 1 106 ? 9.706 -6.474 -20.025 1.00 95.50 106 LEU A C 1
ATOM 850 O O . LEU A 1 106 ? 9.876 -6.585 -21.237 1.00 95.50 106 LEU A O 1
ATOM 854 N N . LEU A 1 107 ? 9.945 -5.334 -19.372 1.00 92.81 107 LEU A N 1
ATOM 855 C CA . LEU A 1 107 ? 10.353 -4.084 -20.024 1.00 92.81 107 LEU A CA 1
ATOM 856 C C . LEU A 1 107 ? 11.844 -3.759 -19.869 1.00 92.81 107 LEU A C 1
ATOM 858 O O . LEU A 1 107 ? 12.326 -2.856 -20.557 1.00 92.81 107 LEU A O 1
ATOM 862 N N . ILE A 1 108 ? 12.540 -4.426 -18.947 1.00 88.31 108 ILE A N 1
ATOM 863 C CA . ILE A 1 108 ? 13.951 -4.211 -18.597 1.00 88.31 108 ILE A CA 1
ATOM 864 C C . ILE A 1 108 ? 14.628 -5.573 -18.497 1.00 88.31 108 ILE A C 1
ATOM 866 O O . ILE A 1 108 ? 15.689 -5.730 -19.136 1.00 88.31 108 ILE A O 1
#

Foldseek 3Di:
DDPVVLVVLLVVLLVVQQVVCVVCPPPDPVVNCSLLVSLLVLLVVQFDPDVVLSVLLVVQLVVCLVVVPPPLVVLVVVDVGSCNSNVSSNVSSVRSNVVSNVVVVVPD

Solvent-accessible surface area (backbone atoms only — not comparable to full-atom values): 5929 Å² total; per-residue (Å²): 132,64,68,67,58,52,54,50,49,53,55,51,44,37,54,50,46,45,52,49,48,68,74,63,43,97,55,74,70,83,80,65,52,63,43,58,50,52,2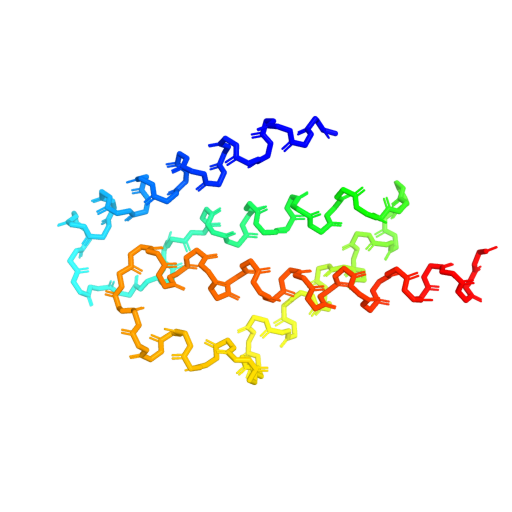0,49,56,56,36,58,73,72,48,67,96,50,69,70,46,53,54,51,46,51,55,47,26,51,50,34,60,74,66,32,55,89,61,30,50,55,42,45,70,76,32,92,48,34,66,18,58,41,47,28,32,43,50,20,22,52,54,28,41,54,53,50,46,52,52,47,68,74,76,106

Mean predicted aligned error: 3.7 Å

pLDDT: mean 92.27, std 8.28, range [53.34, 98.31]

Secondary structure (DSSP, 8-state):
--HHHHHHHHHHHHHHHHHHHHHHTTS-GGG--HHHHHHHHHHHTTS-SSHHHHHHHHHHHHHHHHH-TTTHHHHHHH--SHHHHHHHHHHHHHHHHHHHHHHHHHH-

Sequenc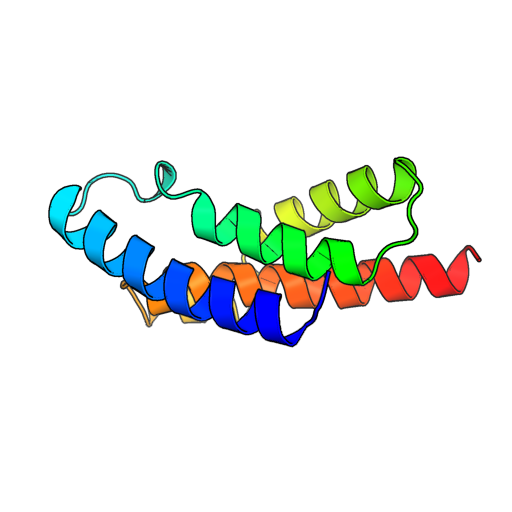e (108 aa):
MDFLLLILLLMIGTFIVNQSLKEIGSKDHQEIIIDELLAMMLVAHFIPPEPKWAIAAFLIFRFFDIAKPYPIKKIDKMYKNAFGIMADDVVAAIYSIIIISALKYLLI

Radius of gyration: 14.31 Å; Cα contacts (8 Å, |Δi|>4): 98; chains: 1; bounding box: 33×22×39 Å